Protein AF-M8CAA0-F1 (afdb_monomer_lite)

Organism: Aegilops tauschii (NCBI:txid37682)

Foldseek 3Di:
DQAAQDPPPDCPSVVVVCCCCVVVVDLEDEDEAEQPDVLLLLLLPDDPPDDDPDPPSNVVSVSLVVLSVVLCVPPVPPPSSVSSVSSSVSVQVPPPNDPDCPVPVRRHYHYYYHYDDDPD

Structure (mmCIF, N/CA/C/O backbone):
data_AF-M8CAA0-F1
#
_entry.id   AF-M8CAA0-F1
#
loop_
_atom_site.group_PDB
_atom_site.id
_atom_site.type_symbol
_atom_site.label_atom_id
_atom_site.label_alt_id
_atom_site.label_comp_id
_atom_site.label_asym_id
_atom_site.label_entity_id
_atom_site.label_seq_id
_atom_site.pdbx_PDB_ins_code
_atom_site.Cartn_x
_atom_site.Cartn_y
_atom_site.Cartn_z
_atom_site.occupancy
_atom_site.B_iso_or_equiv
_atom_site.auth_seq_id
_atom_site.auth_comp_id
_atom_site.auth_asym_id
_atom_site.auth_atom_id
_atom_site.pdbx_PDB_model_num
ATOM 1 N N . MET A 1 1 ? 0.749 -3.157 0.866 1.00 71.31 1 MET A N 1
ATOM 2 C CA . MET A 1 1 ? 0.580 -1.741 0.462 1.00 71.31 1 MET A CA 1
ATOM 3 C C . MET A 1 1 ? 1.784 -1.366 -0.383 1.00 71.31 1 MET A C 1
ATOM 5 O O . MET A 1 1 ? 2.819 -1.969 -0.162 1.00 71.31 1 MET A O 1
ATOM 9 N N . VAL A 1 2 ? 1.649 -0.476 -1.366 1.00 74.06 2 VAL A N 1
ATOM 10 C CA . VAL A 1 2 ? 2.770 -0.063 -2.233 1.00 74.06 2 VAL A CA 1
ATOM 11 C C . VAL A 1 2 ? 2.845 1.470 -2.196 1.00 74.06 2 VAL A C 1
ATOM 13 O O . VAL A 1 2 ? 1.807 2.088 -2.424 1.00 74.06 2 VAL A O 1
ATOM 16 N N . PRO A 1 3 ? 3.987 2.092 -1.871 1.00 71.56 3 PRO A N 1
ATOM 17 C CA . PRO A 1 3 ? 4.173 3.538 -1.918 1.00 71.56 3 PRO A CA 1
ATOM 18 C C . PRO A 1 3 ? 3.971 4.092 -3.327 1.00 71.56 3 PRO A C 1
ATOM 20 O O . PRO A 1 3 ? 3.989 3.356 -4.319 1.00 71.56 3 PRO A O 1
ATOM 23 N N . CYS A 1 4 ? 3.761 5.402 -3.422 1.00 68.00 4 CYS A N 1
ATOM 24 C CA . CYS A 1 4 ? 3.799 6.069 -4.718 1.00 68.00 4 CYS A CA 1
ATOM 25 C C . CYS A 1 4 ? 5.242 6.099 -5.226 1.00 68.00 4 CYS A C 1
ATOM 27 O O . CYS A 1 4 ? 6.159 6.340 -4.449 1.00 68.00 4 CYS A O 1
ATOM 29 N N . TYR A 1 5 ? 5.436 5.924 -6.531 1.00 68.38 5 TYR A N 1
ATOM 30 C CA . TYR A 1 5 ? 6.731 6.141 -7.159 1.00 68.38 5 TYR A CA 1
ATOM 31 C C . TYR A 1 5 ? 7.148 7.599 -6.942 1.00 68.38 5 TYR A C 1
ATOM 33 O O . TYR A 1 5 ? 6.511 8.529 -7.448 1.00 68.38 5 TYR A O 1
ATOM 41 N N . CYS A 1 6 ? 8.201 7.785 -6.151 1.00 66.00 6 CYS A N 1
ATOM 42 C CA . CYS A 1 6 ? 8.796 9.076 -5.847 1.00 66.00 6 CYS A CA 1
ATOM 43 C C . CYS A 1 6 ? 10.302 8.965 -6.076 1.00 66.00 6 CYS A C 1
ATOM 45 O O . CYS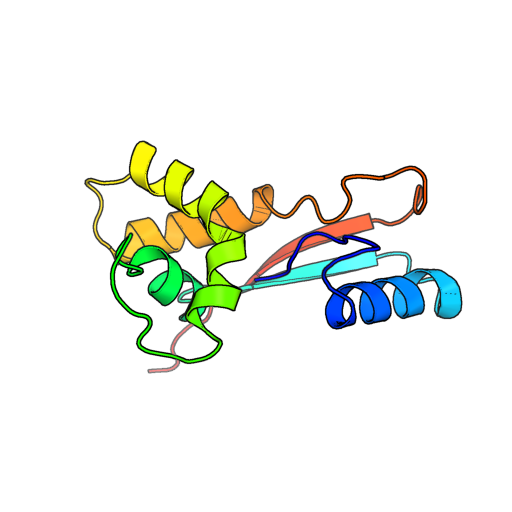 A 1 6 ? 10.980 8.318 -5.279 1.00 66.00 6 CYS A O 1
ATOM 47 N N . LYS A 1 7 ? 10.825 9.646 -7.108 1.00 64.94 7 LYS A N 1
ATOM 48 C CA . LYS A 1 7 ? 12.258 9.638 -7.472 1.00 64.94 7 LYS A CA 1
ATOM 49 C C . LYS A 1 7 ? 13.205 9.974 -6.303 1.00 64.94 7 LYS A C 1
ATOM 51 O O . LYS A 1 7 ? 14.348 9.552 -6.317 1.00 64.94 7 LYS A O 1
ATOM 56 N N . ASN A 1 8 ? 12.715 10.689 -5.283 1.00 68.12 8 ASN A N 1
ATOM 57 C CA . ASN A 1 8 ? 13.528 11.224 -4.183 1.00 68.12 8 ASN A CA 1
ATOM 58 C C . ASN A 1 8 ? 13.210 10.632 -2.792 1.00 68.12 8 ASN A C 1
ATOM 60 O O . ASN A 1 8 ? 13.640 11.213 -1.798 1.00 68.12 8 ASN A O 1
ATOM 64 N N . LYS A 1 9 ? 12.386 9.576 -2.674 1.00 64.94 9 LYS A N 1
ATOM 65 C CA . LYS A 1 9 ? 11.942 9.076 -1.349 1.00 64.94 9 LYS A CA 1
ATOM 66 C C . LYS A 1 9 ? 11.974 7.563 -1.165 1.00 64.94 9 LYS A C 1
ATOM 68 O O . LYS A 1 9 ? 12.441 7.114 -0.127 1.00 64.94 9 LYS A O 1
ATOM 73 N N . ASP A 1 10 ? 11.475 6.795 -2.130 1.00 66.94 10 ASP A N 1
ATOM 74 C CA . ASP A 1 10 ? 11.257 5.354 -1.957 1.00 66.94 10 ASP A CA 1
ATOM 75 C C . ASP A 1 10 ? 12.179 4.568 -2.893 1.00 66.94 10 ASP A C 1
ATOM 77 O O . ASP A 1 10 ? 11.756 4.087 -3.948 1.00 66.94 10 ASP A O 1
ATOM 81 N N . ASN A 1 11 ? 13.456 4.471 -2.516 1.00 72.12 11 ASN A N 1
ATOM 82 C CA . ASN A 1 11 ? 14.504 3.939 -3.392 1.00 72.12 11 ASN A CA 1
ATOM 83 C C . ASN A 1 11 ? 14.264 2.471 -3.767 1.00 72.12 11 ASN A C 1
ATOM 85 O O . ASN A 1 11 ? 14.466 2.106 -4.922 1.00 72.12 11 ASN A O 1
ATOM 89 N N . ASP A 1 12 ? 13.764 1.644 -2.849 1.00 82.81 12 ASP A N 1
ATOM 90 C CA . ASP A 1 12 ? 13.597 0.206 -3.100 1.00 82.81 12 ASP A CA 1
ATOM 91 C C . ASP A 1 12 ? 12.485 -0.075 -4.122 1.00 82.81 12 ASP A C 1
ATOM 93 O O . ASP A 1 12 ? 12.685 -0.747 -5.137 1.00 82.81 12 ASP A O 1
ATOM 97 N N . VAL A 1 13 ? 11.295 0.486 -3.884 1.00 82.50 13 VAL A N 1
ATOM 98 C CA . VAL A 1 13 ? 10.130 0.321 -4.769 1.00 82.50 13 VAL A CA 1
ATOM 99 C C . VAL A 1 13 ? 10.353 1.060 -6.087 1.00 82.50 13 VAL A C 1
ATOM 101 O O . VAL A 1 13 ? 9.983 0.549 -7.145 1.00 82.50 13 VAL A O 1
ATOM 104 N N . GLY A 1 14 ? 10.987 2.235 -6.033 1.00 81.44 14 GLY A N 1
ATOM 105 C CA . GLY A 1 14 ? 11.384 3.005 -7.205 1.00 81.44 14 GLY A CA 1
ATOM 106 C C . GLY A 1 14 ? 12.326 2.227 -8.116 1.00 81.44 14 GLY A C 1
ATOM 107 O O . GLY A 1 14 ? 12.033 2.108 -9.303 1.00 81.44 14 GLY A O 1
ATOM 108 N N . SER A 1 15 ? 13.378 1.622 -7.556 1.00 86.19 15 SER A N 1
ATOM 109 C CA . SER A 1 15 ? 14.362 0.837 -8.314 1.00 86.19 15 SER A CA 1
ATOM 110 C C . SER A 1 15 ? 13.732 -0.392 -8.970 1.00 86.19 15 SER A C 1
ATOM 112 O O . SER A 1 15 ? 14.009 -0.688 -10.130 1.00 86.19 15 SER A O 1
ATOM 114 N N . ALA A 1 16 ? 12.839 -1.094 -8.263 1.00 88.19 16 ALA A N 1
ATOM 115 C CA . ALA A 1 16 ? 12.143 -2.254 -8.819 1.00 88.19 16 ALA A CA 1
ATOM 116 C C . ALA A 1 16 ? 11.247 -1.877 -10.012 1.00 88.19 16 ALA A C 1
ATOM 118 O O . ALA A 1 16 ? 11.240 -2.573 -11.029 1.00 88.19 16 ALA A O 1
ATOM 119 N N . ILE A 1 17 ? 10.507 -0.767 -9.902 1.00 84.38 17 ILE A N 1
ATOM 120 C CA . ILE A 1 17 ? 9.663 -0.258 -10.991 1.00 84.38 17 ILE A CA 1
ATOM 121 C C . ILE A 1 17 ? 10.533 0.231 -12.154 1.00 84.38 17 ILE A C 1
ATOM 123 O O . ILE A 1 17 ? 10.265 -0.122 -13.299 1.00 84.38 17 ILE A O 1
ATOM 127 N N . GLU A 1 18 ? 11.580 1.007 -11.875 1.00 83.69 18 GLU A N 1
ATOM 128 C CA . GLU A 1 18 ? 12.486 1.537 -12.894 1.00 83.69 18 GLU A CA 1
ATOM 129 C C . GLU A 1 18 ? 13.166 0.412 -13.672 1.00 83.69 18 GLU A C 1
ATOM 131 O O . GLU A 1 18 ? 13.125 0.414 -14.896 1.00 83.69 18 GLU A O 1
ATOM 136 N N . TYR A 1 19 ? 13.717 -0.599 -13.002 1.00 88.69 19 TYR A N 1
ATOM 137 C CA . TYR A 1 19 ? 14.344 -1.720 -13.695 1.00 88.69 19 TYR A CA 1
ATOM 138 C C . TYR A 1 19 ? 13.332 -2.507 -14.541 1.00 88.69 19 TYR A C 1
ATOM 140 O O . TYR A 1 19 ? 13.585 -2.792 -15.713 1.00 88.69 19 TYR A O 1
ATOM 148 N N . ALA A 1 20 ? 12.149 -2.803 -13.990 1.00 89.75 20 ALA A N 1
ATOM 149 C CA . ALA A 1 20 ? 11.106 -3.514 -14.723 1.00 89.75 20 ALA A CA 1
ATOM 150 C C . ALA A 1 20 ? 10.674 -2.762 -15.993 1.00 89.75 20 ALA A C 1
ATOM 152 O O . ALA A 1 20 ? 10.494 -3.369 -17.048 1.00 89.75 20 ALA A O 1
ATOM 153 N N . VAL A 1 21 ? 10.527 -1.439 -15.925 1.00 85.38 21 VAL A N 1
ATOM 154 C CA . VAL A 1 21 ? 9.999 -0.665 -17.053 1.00 85.38 21 VAL A CA 1
ATOM 155 C C . VAL A 1 21 ? 11.103 -0.183 -17.993 1.00 85.38 21 VAL A C 1
ATOM 157 O O . VAL A 1 21 ? 10.975 -0.312 -19.207 1.00 85.38 21 VAL A O 1
ATOM 160 N N . CYS A 1 22 ? 12.211 0.337 -17.469 1.00 84.50 22 CYS A N 1
ATOM 161 C CA . CYS A 1 22 ? 13.294 0.902 -18.269 1.00 84.50 22 CYS A CA 1
ATOM 162 C C . CYS A 1 22 ? 14.222 -0.173 -18.840 1.00 84.50 22 CYS A C 1
ATOM 164 O O . CYS A 1 22 ? 14.599 -0.051 -20.007 1.00 84.50 22 CYS A O 1
ATOM 166 N N . ALA A 1 23 ? 14.568 -1.212 -18.072 1.00 90.50 23 ALA A N 1
ATOM 167 C CA . ALA A 1 23 ? 15.474 -2.269 -18.527 1.00 90.50 23 ALA A CA 1
ATOM 168 C C . ALA A 1 23 ? 14.719 -3.457 -19.139 1.00 90.50 23 ALA A C 1
ATOM 170 O O . ALA A 1 23 ? 15.057 -3.884 -20.240 1.00 90.50 23 ALA A O 1
ATOM 171 N N . LEU A 1 24 ? 13.674 -3.959 -18.468 1.00 94.12 24 LEU A N 1
ATOM 172 C CA . LEU A 1 24 ? 12.929 -5.142 -18.930 1.00 94.12 24 LEU A CA 1
ATOM 173 C C . LEU A 1 24 ? 11.766 -4.818 -19.877 1.00 94.12 24 LEU A C 1
ATOM 175 O O . LEU A 1 24 ? 11.205 -5.734 -20.472 1.00 94.12 24 LEU A O 1
ATOM 179 N N . LYS A 1 25 ? 11.407 -3.536 -20.028 1.00 88.94 25 LYS A N 1
ATOM 180 C CA . LYS A 1 25 ? 10.339 -3.065 -20.928 1.00 88.94 25 LYS A CA 1
ATOM 181 C C . LYS A 1 25 ? 8.990 -3.750 -20.679 1.00 88.94 25 LYS A C 1
ATOM 183 O O . LYS A 1 25 ? 8.250 -4.030 -21.619 1.00 88.94 25 LYS A O 1
ATOM 188 N N . VAL A 1 26 ? 8.648 -4.023 -19.415 1.00 88.88 26 VAL A N 1
ATOM 189 C CA . VAL A 1 26 ? 7.339 -4.612 -19.095 1.00 88.88 26 VAL A CA 1
ATOM 190 C C . VAL A 1 26 ? 6.211 -3.659 -19.491 1.00 88.88 26 VAL A C 1
ATOM 192 O O . VAL A 1 26 ? 6.226 -2.476 -19.159 1.00 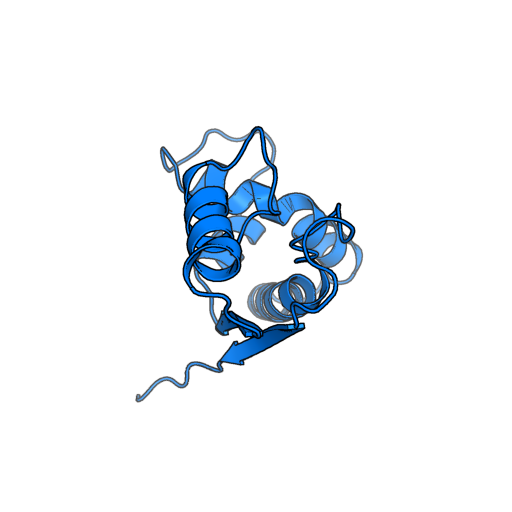88.88 26 VAL A O 1
ATOM 195 N N . GLU A 1 27 ? 5.190 -4.184 -20.159 1.00 88.19 27 GLU A N 1
ATOM 196 C CA . GLU A 1 27 ? 4.024 -3.384 -20.559 1.00 88.19 27 GLU A CA 1
ATOM 197 C C . GLU A 1 27 ? 2.984 -3.242 -19.441 1.00 88.19 27 GLU A C 1
ATOM 199 O O . GLU A 1 27 ? 2.101 -2.379 -19.485 1.00 88.19 27 GLU A O 1
ATOM 204 N N . VAL A 1 28 ? 3.033 -4.142 -18.456 1.00 88.12 28 VAL A N 1
ATOM 205 C CA . VAL A 1 28 ? 1.986 -4.291 -17.449 1.00 88.12 28 VAL A CA 1
ATOM 206 C C . VAL A 1 28 ? 2.588 -4.456 -16.061 1.00 88.12 28 VAL A C 1
ATOM 208 O O . VAL A 1 28 ? 3.367 -5.372 -15.815 1.00 88.12 28 VAL A O 1
ATOM 211 N N . ILE A 1 29 ? 2.130 -3.627 -15.121 1.00 86.56 29 ILE A N 1
ATOM 212 C CA . ILE A 1 29 ? 2.339 -3.823 -13.682 1.00 86.56 29 ILE A CA 1
ATOM 213 C C . ILE A 1 29 ? 1.004 -4.185 -13.039 1.00 86.56 29 ILE A C 1
ATOM 215 O O . ILE A 1 29 ? -0.007 -3.503 -13.229 1.00 86.56 29 ILE A O 1
ATOM 219 N N . VAL A 1 30 ? 0.991 -5.247 -12.234 1.00 87.44 30 VAL A N 1
ATOM 220 C CA . VAL A 1 30 ? -0.195 -5.659 -11.478 1.00 87.44 30 VAL A CA 1
ATOM 221 C C . VAL A 1 30 ? 0.055 -5.476 -9.988 1.00 87.44 30 VAL A C 1
ATOM 223 O O . VAL A 1 30 ? 0.912 -6.130 -9.405 1.00 87.44 30 VAL A O 1
ATOM 226 N N . VAL A 1 31 ? -0.746 -4.626 -9.348 1.00 85.50 31 VAL A N 1
ATOM 227 C CA . VAL A 1 31 ? -0.763 -4.493 -7.889 1.00 85.50 31 VAL A CA 1
ATOM 228 C C . VAL A 1 31 ? -1.887 -5.345 -7.320 1.00 85.50 31 VAL A C 1
ATOM 230 O O . VAL A 1 31 ? -3.073 -5.091 -7.568 1.00 85.50 31 VAL A O 1
ATOM 233 N N . ILE A 1 32 ? -1.514 -6.350 -6.537 1.00 87.00 32 ILE A N 1
ATOM 234 C CA . ILE A 1 32 ? -2.451 -7.296 -5.937 1.00 87.00 32 ILE A CA 1
ATOM 235 C C . ILE A 1 32 ? -2.530 -7.019 -4.437 1.00 87.00 32 ILE A C 1
ATOM 237 O O . ILE A 1 32 ? -1.578 -7.231 -3.692 1.00 87.00 32 ILE A O 1
ATOM 241 N N . GLY A 1 33 ? -3.678 -6.512 -3.994 1.00 86.62 33 GLY A N 1
ATOM 242 C CA . GLY A 1 33 ? -4.053 -6.550 -2.583 1.00 86.62 33 GLY A CA 1
ATOM 243 C C . GLY A 1 33 ? -4.651 -7.908 -2.229 1.00 86.62 33 GLY A C 1
ATOM 244 O O . GLY A 1 33 ? -5.002 -8.691 -3.110 1.00 86.62 33 GLY A O 1
ATOM 245 N N . HIS A 1 34 ? -4.842 -8.174 -0.944 1.00 90.81 34 HIS A N 1
ATOM 246 C CA . HIS A 1 34 ? -5.534 -9.376 -0.492 1.00 90.81 34 HIS A CA 1
ATOM 247 C C . HIS A 1 34 ? -6.514 -9.050 0.631 1.00 90.81 34 HIS A C 1
ATOM 249 O O . HIS A 1 34 ? -6.337 -8.067 1.350 1.00 90.81 34 HIS A O 1
ATOM 255 N N . SER A 1 35 ? -7.551 -9.872 0.766 1.00 89.62 35 SER A N 1
ATOM 256 C CA . SER A 1 35 ? -8.503 -9.752 1.868 1.00 89.62 35 SER A CA 1
ATOM 257 C C . SER A 1 35 ? -7.852 -10.104 3.201 1.00 89.62 35 SER A C 1
ATOM 259 O O . SER A 1 35 ? -6.968 -10.967 3.244 1.00 89.62 35 SER A O 1
ATOM 261 N N . ARG A 1 36 ? -8.376 -9.538 4.290 1.00 88.31 36 ARG A N 1
ATOM 262 C CA . ARG A 1 36 ? -7.899 -9.757 5.664 1.00 88.31 36 ARG A CA 1
ATOM 263 C C . ARG A 1 36 ? -6.430 -9.366 5.821 1.00 88.31 36 ARG A C 1
ATOM 265 O O . ARG A 1 36 ? -5.664 -10.051 6.493 1.00 88.31 36 ARG A O 1
ATOM 272 N N . CYS A 1 37 ? -6.025 -8.275 5.181 1.00 91.00 37 CYS A N 1
ATOM 273 C CA . CYS A 1 37 ? -4.644 -7.823 5.209 1.00 91.00 37 CYS A CA 1
ATOM 274 C C . CYS A 1 37 ? -4.266 -7.287 6.593 1.00 91.00 37 CYS A C 1
ATOM 276 O O . CYS A 1 37 ? -4.776 -6.253 7.025 1.00 91.00 37 CYS A O 1
ATOM 278 N N . SER A 1 38 ? -3.327 -7.949 7.275 1.00 90.94 38 SER A N 1
ATOM 279 C CA . SER A 1 38 ? -2.849 -7.509 8.592 1.00 90.94 38 SER A CA 1
ATOM 280 C C . SER A 1 38 ? -2.259 -6.098 8.564 1.00 90.94 38 SER A C 1
ATOM 282 O O . SER A 1 38 ? -2.458 -5.350 9.511 1.00 90.94 38 SER A O 1
ATOM 284 N N . GLY A 1 39 ? -1.629 -5.680 7.459 1.00 91.31 39 GLY A N 1
ATOM 285 C CA . GLY A 1 39 ? -1.156 -4.299 7.298 1.00 91.31 39 GLY A CA 1
ATOM 286 C C . GLY A 1 39 ? -2.292 -3.269 7.255 1.00 91.31 39 GLY A C 1
ATOM 287 O O . GLY A 1 39 ? -2.166 -2.183 7.809 1.00 91.31 39 GLY A O 1
ATOM 288 N N . ILE A 1 40 ? -3.441 -3.621 6.666 1.00 92.19 40 ILE A N 1
ATOM 289 C CA . ILE A 1 40 ? -4.639 -2.767 6.676 1.00 92.19 40 ILE A CA 1
ATOM 290 C C . ILE A 1 40 ? -5.248 -2.705 8.079 1.00 92.19 40 ILE A C 1
ATOM 292 O O . ILE A 1 40 ? -5.661 -1.630 8.513 1.00 92.19 40 ILE A O 1
ATOM 296 N N . LYS A 1 41 ? -5.268 -3.833 8.802 1.00 92.44 41 LYS A N 1
ATOM 297 C CA . LYS A 1 41 ? -5.707 -3.873 10.205 1.00 92.44 41 LYS A CA 1
ATOM 298 C C . LYS A 1 41 ? -4.812 -3.010 11.091 1.00 92.44 41 LYS A C 1
ATOM 300 O O . LYS A 1 41 ? -5.330 -2.198 11.851 1.00 92.44 41 LYS A O 1
ATOM 305 N N . ALA A 1 42 ? -3.492 -3.138 10.942 1.00 92.00 42 ALA A N 1
ATOM 306 C CA . ALA A 1 42 ? -2.508 -2.318 11.642 1.00 92.00 42 ALA A CA 1
ATOM 307 C C . ALA A 1 42 ? -2.743 -0.830 11.359 1.00 92.00 42 ALA A C 1
ATOM 309 O O . ALA A 1 42 ? -2.928 -0.054 12.289 1.00 92.00 42 ALA A O 1
ATOM 310 N N . LEU A 1 43 ? -2.876 -0.452 10.083 1.00 92.12 43 LEU A N 1
ATOM 311 C CA . LEU A 1 43 ? -3.180 0.918 9.677 1.00 92.12 43 LEU A CA 1
ATOM 312 C C . LEU A 1 43 ? -4.442 1.471 10.351 1.00 92.12 43 LEU A C 1
ATOM 314 O O . LEU A 1 43 ? -4.432 2.593 10.850 1.00 92.12 43 LEU A O 1
ATOM 318 N N . LEU A 1 44 ? -5.540 0.713 10.350 1.00 91.12 44 LEU A N 1
ATOM 319 C CA . LEU A 1 44 ? -6.802 1.139 10.962 1.00 91.12 44 LEU A CA 1
ATOM 320 C C . LEU A 1 44 ? -6.686 1.307 12.484 1.00 91.12 44 LEU A C 1
ATOM 322 O O . LEU A 1 44 ? -7.273 2.252 13.018 1.00 91.12 44 LEU A O 1
ATOM 326 N N . ASN A 1 45 ? -5.905 0.440 13.136 1.00 90.50 45 ASN A N 1
ATOM 327 C CA . ASN A 1 45 ? -5.667 0.425 14.581 1.00 90.50 45 ASN A CA 1
ATOM 328 C C . ASN A 1 45 ? -4.615 1.422 15.073 1.00 90.50 45 ASN A C 1
ATOM 330 O O . ASN A 1 45 ? -4.540 1.634 16.283 1.00 90.50 45 ASN A O 1
ATOM 334 N N . LEU A 1 46 ? -3.835 2.045 14.182 1.00 89.50 46 LEU A N 1
ATOM 335 C CA . LEU A 1 46 ? -2.870 3.067 14.581 1.00 89.50 46 LEU A CA 1
ATOM 336 C C . LEU A 1 46 ? -3.555 4.147 15.421 1.00 89.50 46 LEU A C 1
ATOM 338 O O . LEU A 1 46 ? -4.596 4.691 15.029 1.00 89.50 46 LEU A O 1
ATOM 342 N N . LYS A 1 47 ? -2.974 4.455 16.577 1.00 84.25 47 LYS A N 1
ATOM 343 C CA . LYS A 1 47 ? -3.433 5.529 17.455 1.00 84.25 47 LYS A CA 1
ATOM 344 C C . LYS A 1 47 ? -2.638 6.781 17.117 1.00 84.25 47 LYS A C 1
ATOM 346 O O . LYS A 1 47 ? -1.414 6.761 17.097 1.00 84.25 47 LYS A O 1
ATOM 351 N N . ASP A 1 48 ? -3.344 7.855 16.787 1.00 78.94 48 ASP A N 1
ATOM 352 C CA . ASP A 1 48 ? -2.697 9.096 16.375 1.00 78.94 48 ASP A CA 1
ATOM 353 C C . ASP A 1 48 ? -2.044 9.745 17.612 1.00 78.94 48 ASP A C 1
ATOM 355 O O . ASP A 1 48 ? -2.736 10.024 18.590 1.00 78.94 48 ASP A O 1
ATOM 359 N N . GLY A 1 49 ? -0.719 9.931 17.584 1.00 74.44 49 GLY A N 1
ATOM 360 C CA . GLY A 1 49 ? 0.056 10.505 18.694 1.00 74.44 49 G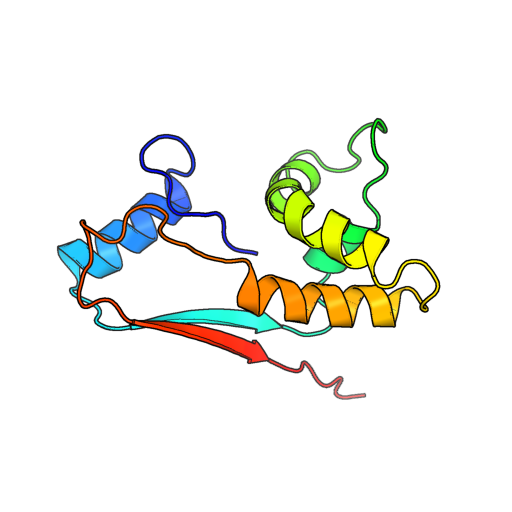LY A CA 1
ATOM 361 C C . GLY A 1 49 ? 0.459 9.529 19.808 1.00 74.44 49 GLY A C 1
ATOM 362 O O . GLY A 1 49 ? 0.930 9.986 20.843 1.00 74.44 49 GLY A O 1
ATOM 363 N N . ALA A 1 50 ? 0.264 8.220 19.622 1.00 80.12 50 ALA A N 1
ATOM 364 C CA . ALA A 1 50 ? 0.835 7.203 20.506 1.00 80.12 50 ALA A CA 1
ATOM 365 C C . ALA A 1 50 ? 2.208 6.749 19.995 1.00 80.12 50 ALA A C 1
ATOM 367 O O . ALA A 1 50 ? 2.460 6.826 18.792 1.00 80.12 50 ALA A O 1
ATOM 368 N N . ASP A 1 51 ? 3.042 6.247 20.907 1.00 81.38 51 ASP A N 1
ATOM 369 C CA . ASP A 1 51 ? 4.327 5.647 20.556 1.00 81.38 51 ASP A CA 1
ATOM 370 C C . ASP A 1 51 ? 4.139 4.364 19.747 1.00 81.38 51 ASP A C 1
ATOM 372 O O . ASP A 1 51 ? 3.235 3.558 20.014 1.00 81.38 51 ASP A O 1
ATOM 376 N N . ASP A 1 52 ? 5.033 4.176 18.780 1.00 83.12 52 ASP A N 1
ATOM 377 C CA . ASP A 1 52 ? 5.005 3.023 17.900 1.00 83.12 52 ASP A CA 1
ATOM 378 C C . ASP A 1 52 ? 5.403 1.756 18.655 1.00 83.12 52 ASP A C 1
ATOM 380 O O . ASP A 1 52 ? 6.414 1.690 19.356 1.00 83.12 52 ASP A O 1
ATOM 384 N N . THR A 1 53 ? 4.620 0.703 18.460 1.00 84.25 53 THR A N 1
ATOM 385 C CA . THR A 1 53 ? 4.899 -0.628 19.010 1.00 84.25 53 THR A CA 1
ATOM 386 C C . THR A 1 53 ? 5.922 -1.403 18.182 1.00 84.25 53 THR A C 1
ATOM 388 O O . THR A 1 53 ? 6.563 -2.324 18.685 1.00 84.25 53 THR A O 1
ATOM 391 N N . PHE A 1 54 ? 6.089 -1.033 16.911 1.00 84.69 54 PHE A N 1
ATOM 392 C CA . PHE A 1 54 ? 7.021 -1.659 15.980 1.00 84.69 54 PHE A CA 1
ATOM 393 C C . PHE A 1 54 ? 7.958 -0.622 15.367 1.00 84.69 54 PHE A C 1
ATOM 395 O O . PHE A 1 54 ? 7.514 0.439 14.951 1.00 84.69 54 PHE A O 1
ATOM 402 N N . HIS A 1 55 ? 9.226 -0.991 15.179 1.00 81.25 55 HIS A N 1
ATOM 403 C CA . HIS A 1 55 ? 10.258 -0.085 14.657 1.00 81.25 55 HIS A CA 1
ATOM 404 C C . HIS A 1 55 ? 10.052 0.392 13.210 1.00 81.25 55 HIS A C 1
ATOM 406 O O . HIS A 1 55 ? 10.556 1.445 12.851 1.00 81.25 55 HIS A O 1
ATOM 412 N N . PHE A 1 56 ? 9.362 -0.386 12.369 1.00 85.31 56 PHE A N 1
ATOM 413 C CA . PHE A 1 56 ? 9.248 -0.088 10.928 1.00 85.31 56 PHE A CA 1
ATOM 414 C C . PHE A 1 56 ? 7.837 -0.271 10.365 1.00 85.31 56 PHE A C 1
ATOM 416 O O . PHE A 1 56 ? 7.480 0.323 9.348 1.00 85.31 56 PHE A O 1
ATOM 423 N N . VAL A 1 57 ? 7.025 -1.128 10.993 1.00 87.69 57 VAL A N 1
ATOM 424 C CA . VAL A 1 57 ? 5.707 -1.501 10.458 1.00 87.69 57 VAL A CA 1
ATOM 425 C C . VAL A 1 57 ? 4.770 -0.304 10.454 1.00 87.69 57 VAL A C 1
ATOM 427 O O . VAL A 1 57 ? 4.035 -0.116 9.488 1.00 87.69 57 VAL A O 1
ATOM 430 N N . GLU A 1 58 ? 4.788 0.489 11.521 1.00 88.56 58 GLU A N 1
ATOM 431 C CA . GLU A 1 58 ? 3.881 1.618 11.680 1.00 88.56 58 GLU A CA 1
ATOM 432 C C . GLU A 1 58 ? 4.180 2.690 10.641 1.00 88.56 58 GLU A C 1
ATOM 434 O O . GLU A 1 58 ? 3.295 2.983 9.836 1.00 88.56 58 GLU A O 1
ATOM 439 N N . ASP A 1 59 ? 5.435 3.138 10.550 1.00 87.31 59 ASP A N 1
ATOM 440 C CA . ASP A 1 59 ? 5.930 4.038 9.501 1.00 87.31 59 ASP A CA 1
ATOM 441 C C . ASP A 1 59 ? 5.568 3.567 8.095 1.00 87.31 59 ASP A C 1
ATOM 443 O O . ASP A 1 59 ? 5.005 4.328 7.301 1.00 87.31 59 ASP A O 1
ATOM 447 N N . TRP A 1 60 ? 5.796 2.287 7.803 1.00 85.81 60 TRP A N 1
ATOM 448 C CA . TRP A 1 60 ? 5.427 1.711 6.520 1.00 85.81 60 TRP A CA 1
ATOM 449 C C . TRP A 1 60 ? 3.927 1.806 6.241 1.00 85.81 60 TRP A C 1
ATOM 451 O O . TRP A 1 60 ? 3.521 2.171 5.136 1.00 85.81 60 TRP A O 1
ATOM 461 N N . VAL A 1 61 ? 3.063 1.493 7.212 1.00 90.00 61 VAL A N 1
ATOM 462 C CA . VAL A 1 61 ? 1.616 1.574 6.983 1.00 90.00 61 VAL A CA 1
ATOM 463 C C . VAL A 1 61 ? 1.099 3.021 6.989 1.00 90.00 61 VAL A C 1
ATOM 465 O O . VAL A 1 61 ? 0.033 3.275 6.419 1.00 90.00 61 VAL A O 1
ATOM 468 N N . ARG A 1 62 ? 1.842 4.009 7.518 1.00 88.12 62 ARG A N 1
ATOM 469 C CA . ARG A 1 62 ? 1.450 5.438 7.474 1.00 88.12 62 ARG A CA 1
ATOM 470 C C . ARG A 1 62 ? 1.282 5.977 6.055 1.00 88.12 62 ARG A C 1
ATOM 472 O O . ARG A 1 62 ? 0.458 6.873 5.855 1.00 88.12 62 ARG A O 1
ATOM 479 N N . ILE A 1 63 ? 1.919 5.377 5.042 1.00 85.12 63 ILE A N 1
ATOM 480 C CA . ILE A 1 63 ? 1.675 5.708 3.618 1.00 85.12 63 ILE A CA 1
ATOM 481 C C . ILE A 1 63 ? 0.180 5.608 3.247 1.00 85.12 63 ILE A C 1
ATOM 483 O O . ILE A 1 63 ? -0.301 6.221 2.296 1.00 85.12 63 ILE A O 1
ATOM 487 N N . GLY A 1 64 ? -0.579 4.836 4.026 1.00 87.75 64 GLY A N 1
ATOM 488 C CA . GLY A 1 64 ? -2.009 4.622 3.908 1.00 87.75 64 GLY A CA 1
ATOM 489 C C . GLY A 1 64 ? -2.926 5.642 4.571 1.00 87.75 64 GLY A C 1
ATOM 490 O O . GLY A 1 64 ? -4.148 5.542 4.420 1.00 87.75 64 GLY A O 1
ATOM 491 N N . PHE A 1 65 ? -2.393 6.607 5.318 1.00 89.25 65 PHE A N 1
ATOM 492 C CA . PHE A 1 65 ? -3.192 7.570 6.083 1.00 89.25 65 PHE A CA 1
ATOM 493 C C . PHE A 1 65 ? -4.258 8.314 5.275 1.00 89.25 65 PHE A C 1
ATOM 495 O O . PHE A 1 65 ? -5.391 8.415 5.762 1.00 89.25 65 PHE A O 1
ATOM 502 N N . PRO A 1 66 ? -3.998 8.758 4.032 1.00 87.38 66 PRO A N 1
ATOM 503 C CA . PRO A 1 66 ? -5.033 9.393 3.225 1.00 87.38 66 PRO A CA 1
ATOM 504 C C . PRO A 1 66 ? -6.242 8.478 2.963 1.00 87.38 66 PRO A C 1
ATOM 506 O O . PRO A 1 66 ? -7.386 8.938 2.957 1.00 87.38 66 PRO A O 1
ATOM 509 N N . ALA A 1 67 ? -6.014 7.172 2.786 1.00 88.88 67 ALA A N 1
ATOM 510 C CA . ALA A 1 67 ? -7.077 6.188 2.606 1.00 88.88 67 ALA A CA 1
ATOM 511 C C . ALA A 1 67 ? -7.806 5.898 3.929 1.00 88.88 67 ALA A C 1
ATOM 513 O O . ALA A 1 67 ? -9.040 5.908 3.955 1.00 88.88 67 ALA A O 1
ATOM 514 N N . ARG A 1 68 ? -7.067 5.733 5.037 1.00 90.62 68 ARG A N 1
ATOM 515 C CA . ARG A 1 68 ? -7.629 5.563 6.392 1.00 90.62 68 ARG A CA 1
ATOM 516 C C . ARG A 1 68 ? -8.561 6.717 6.759 1.00 90.62 68 ARG A C 1
ATOM 518 O O . ARG A 1 68 ? -9.682 6.470 7.198 1.00 90.62 68 ARG A O 1
ATOM 525 N N . LYS A 1 69 ? -8.149 7.968 6.515 1.00 90.31 69 LYS A N 1
ATOM 526 C CA . LYS A 1 69 ? -8.964 9.167 6.781 1.00 90.31 69 LYS A CA 1
ATOM 527 C C . LYS A 1 69 ? -10.286 9.139 6.009 1.00 90.31 69 LYS A C 1
ATOM 529 O O . LYS A 1 69 ? -11.334 9.417 6.585 1.00 90.31 69 LYS A O 1
ATOM 534 N N . LYS A 1 70 ? -10.265 8.736 4.730 1.00 89.31 70 LYS A N 1
ATOM 535 C CA . LYS A 1 70 ? -11.490 8.584 3.922 1.00 89.31 70 LYS A CA 1
ATOM 536 C C . LYS A 1 70 ? -12.420 7.495 4.461 1.00 89.31 70 LYS A C 1
ATOM 538 O O . LYS A 1 70 ? -13.631 7.693 4.445 1.00 89.31 70 LYS A O 1
ATOM 543 N N . VAL A 1 71 ? -11.883 6.366 4.930 1.00 90.19 71 VAL A N 1
ATOM 544 C CA . VAL A 1 71 ? -12.700 5.289 5.522 1.00 90.19 71 VAL A CA 1
ATOM 545 C C . VAL A 1 71 ? -13.316 5.726 6.838 1.00 90.19 71 VAL A C 1
ATOM 547 O O . VAL A 1 71 ? -14.524 5.581 6.997 1.00 90.19 71 VAL A O 1
ATOM 550 N N . LYS A 1 72 ? -12.529 6.323 7.739 1.00 89.50 72 LYS A N 1
ATOM 551 C CA . LYS A 1 72 ? -13.045 6.8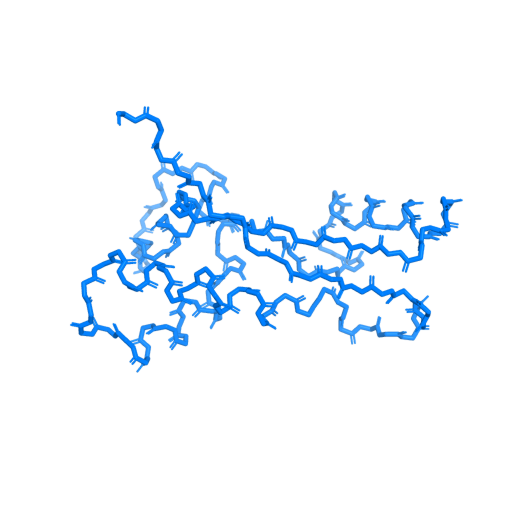47 9.009 1.00 89.50 72 LYS A CA 1
ATOM 552 C C . LYS A 1 72 ? -14.154 7.879 8.785 1.00 89.50 72 LYS A C 1
ATOM 554 O O . LYS A 1 72 ? -15.169 7.816 9.462 1.00 89.50 72 LYS A O 1
ATOM 559 N N . ALA A 1 73 ? -14.021 8.756 7.789 1.00 89.69 73 ALA A N 1
ATOM 560 C CA . ALA A 1 73 ? -15.067 9.726 7.457 1.00 89.69 73 ALA A CA 1
ATOM 561 C C . ALA A 1 73 ? -16.354 9.087 6.894 1.00 89.69 73 ALA A C 1
ATOM 563 O O . ALA A 1 73 ? -17.440 9.607 7.121 1.00 89.69 73 ALA A O 1
ATOM 564 N N . LYS A 1 74 ? -16.254 7.976 6.148 1.00 87.25 74 LYS A N 1
ATOM 565 C CA . LYS A 1 74 ? -17.409 7.341 5.483 1.00 87.25 74 LYS A CA 1
ATOM 566 C C . LYS A 1 74 ? -18.078 6.226 6.286 1.00 87.25 74 LYS A C 1
ATOM 568 O O . LYS A 1 74 ? -19.244 5.927 6.044 1.00 87.25 74 LYS A O 1
ATOM 573 N N . CYS A 1 75 ? -17.336 5.526 7.139 1.00 87.69 75 CYS A N 1
ATOM 574 C CA . CYS A 1 75 ? -17.748 4.238 7.702 1.00 87.69 75 CYS A CA 1
ATOM 575 C C . CYS A 1 75 ? -17.320 4.045 9.166 1.00 87.69 75 CYS A C 1
ATOM 577 O O . CYS A 1 75 ? -17.209 2.903 9.600 1.00 87.69 75 CYS A O 1
ATOM 579 N N . SER A 1 76 ? -17.102 5.119 9.935 1.00 85.19 76 SER A N 1
ATOM 580 C CA . SER A 1 76 ? -16.690 5.036 11.351 1.00 85.19 76 SER A CA 1
ATOM 581 C C . SER A 1 76 ? -17.610 4.182 12.226 1.00 85.19 76 SER A C 1
ATOM 583 O O . SER A 1 76 ? -17.131 3.546 13.156 1.00 85.19 76 SER A O 1
ATOM 585 N N . GLN A 1 77 ? -18.907 4.143 11.910 1.00 89.69 77 GLN A N 1
ATOM 586 C CA . GLN A 1 77 ? -19.924 3.416 12.678 1.00 89.69 77 GLN A CA 1
ATOM 587 C C . GLN A 1 77 ? -20.047 1.929 12.310 1.00 89.69 77 GLN A C 1
ATOM 589 O O . GLN A 1 77 ? -20.847 1.209 12.901 1.00 89.69 77 GLN A O 1
ATOM 594 N N . ARG A 1 78 ? -19.308 1.449 11.301 1.00 91.06 78 ARG A N 1
ATOM 595 C CA . ARG A 1 78 ? -19.370 0.038 10.892 1.00 91.06 78 ARG A CA 1
ATOM 596 C C . ARG A 1 78 ? -18.485 -0.838 11.782 1.00 91.06 78 ARG A C 1
ATOM 598 O O . ARG A 1 78 ? -17.487 -0.339 12.304 1.00 91.06 78 ARG A O 1
ATOM 605 N N . PRO A 1 79 ? -18.773 -2.147 11.892 1.00 93.50 79 PRO A N 1
ATOM 606 C CA . PRO A 1 79 ? -17.870 -3.100 12.526 1.00 93.50 79 PRO A CA 1
ATOM 607 C C . PRO A 1 79 ? -16.444 -3.010 11.969 1.00 93.50 79 PRO A C 1
ATOM 609 O O . PRO A 1 79 ? -16.236 -2.726 10.788 1.00 93.50 79 PRO A O 1
ATOM 612 N N . PHE A 1 80 ? -15.449 -3.280 12.812 1.00 90.94 80 PHE A N 1
ATOM 613 C CA . PHE A 1 80 ? -14.036 -3.115 12.460 1.00 90.94 80 PHE A CA 1
ATOM 614 C C . PHE A 1 80 ? -13.619 -3.889 11.196 1.00 90.94 80 PHE A C 1
ATOM 616 O O . PHE A 1 80 ? -12.926 -3.350 10.332 1.00 90.94 80 PHE A O 1
ATOM 623 N N . GLU A 1 81 ? -14.074 -5.135 11.046 1.00 89.75 81 GLU A N 1
ATOM 624 C CA . GLU A 1 81 ? -13.776 -5.951 9.859 1.00 89.75 81 GLU A CA 1
ATOM 625 C C . GLU A 1 81 ? -14.392 -5.363 8.581 1.00 89.75 81 GLU A C 1
ATOM 627 O O . GLU A 1 81 ? -13.763 -5.394 7.522 1.00 89.75 81 GLU A O 1
ATOM 632 N N . ASP A 1 82 ? -15.569 -4.739 8.678 1.00 90.81 82 ASP A N 1
ATOM 633 C CA . ASP A 1 82 ? -16.188 -4.052 7.544 1.00 90.81 82 ASP A CA 1
ATOM 634 C C . ASP A 1 82 ? -15.404 -2.794 7.170 1.00 90.81 82 ASP A C 1
ATOM 636 O O . ASP A 1 82 ? -15.209 -2.515 5.985 1.00 90.81 82 ASP A O 1
ATOM 640 N N . GLN A 1 83 ? -14.896 -2.052 8.160 1.00 92.81 83 GLN A N 1
ATOM 641 C CA . GLN A 1 83 ? -13.995 -0.927 7.906 1.00 92.81 83 GLN A CA 1
ATOM 642 C C . GLN A 1 83 ? -12.711 -1.391 7.207 1.00 92.81 83 GLN A C 1
ATOM 644 O O . GLN A 1 83 ? -12.282 -0.755 6.242 1.00 92.81 83 GLN A O 1
ATOM 649 N N . CYS A 1 84 ? -12.137 -2.525 7.625 1.00 91.00 84 CYS A N 1
ATOM 650 C CA . CYS A 1 84 ? -10.972 -3.130 6.976 1.00 91.00 84 CYS A CA 1
ATOM 651 C C . CYS A 1 84 ? -11.271 -3.517 5.525 1.00 91.00 84 CYS A C 1
ATOM 653 O O . CYS A 1 84 ? -10.528 -3.129 4.624 1.00 91.00 84 CYS A O 1
ATOM 655 N N . GLY A 1 85 ? -12.388 -4.203 5.273 1.00 90.56 85 GLY A N 1
ATOM 656 C CA . GLY A 1 85 ? -12.795 -4.598 3.924 1.00 90.56 85 GLY A CA 1
ATOM 657 C C . GLY A 1 85 ? -13.086 -3.401 3.011 1.00 90.56 85 GLY A C 1
ATOM 658 O O . GLY A 1 85 ? -12.795 -3.435 1.811 1.00 90.56 85 GLY A O 1
ATOM 659 N N . VAL A 1 86 ? -13.623 -2.306 3.557 1.00 90.44 86 VAL A N 1
ATOM 660 C CA . VAL A 1 86 ? -13.766 -1.041 2.822 1.00 90.44 86 VAL A CA 1
ATOM 661 C C . VAL A 1 86 ? -12.393 -0.424 2.549 1.00 90.44 86 VAL A C 1
ATOM 663 O O . VAL A 1 86 ? -12.151 0.013 1.423 1.00 90.44 86 VAL A O 1
ATOM 666 N N . LEU A 1 87 ? -11.474 -0.417 3.520 1.00 90.44 87 LEU A N 1
ATOM 667 C CA . LEU A 1 87 ? -10.134 0.144 3.339 1.00 90.44 87 LEU A CA 1
ATOM 668 C C . LEU A 1 87 ? -9.331 -0.622 2.281 1.00 90.44 87 LEU A C 1
ATOM 670 O O . LEU A 1 87 ? -8.772 0.012 1.388 1.00 90.44 87 LEU A O 1
ATOM 674 N N . GLU A 1 88 ? -9.363 -1.957 2.286 1.00 89.56 88 GLU A N 1
ATOM 675 C CA . GLU A 1 88 ? -8.769 -2.812 1.242 1.00 89.56 88 GLU A CA 1
ATOM 676 C C . GLU A 1 88 ? -9.251 -2.410 -0.162 1.00 89.56 88 GLU A C 1
ATOM 678 O O . GLU A 1 88 ? -8.456 -2.260 -1.095 1.00 89.56 88 GLU A O 1
ATOM 683 N N . LYS A 1 89 ? -10.557 -2.150 -0.308 1.00 86.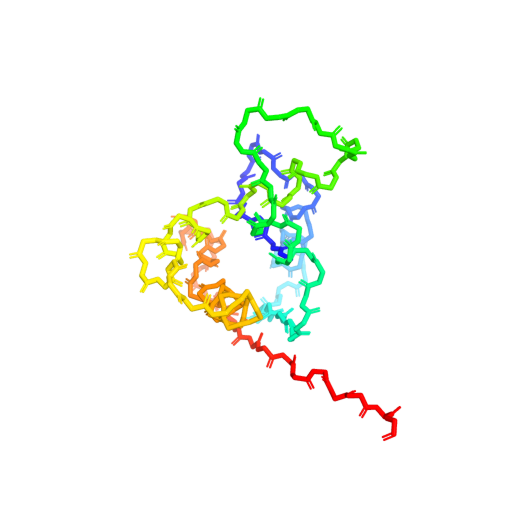19 89 LYS A N 1
ATOM 684 C CA . LYS A 1 89 ? -11.163 -1.699 -1.570 1.00 86.19 89 LYS A CA 1
ATOM 685 C C . LYS A 1 89 ? -10.772 -0.271 -1.939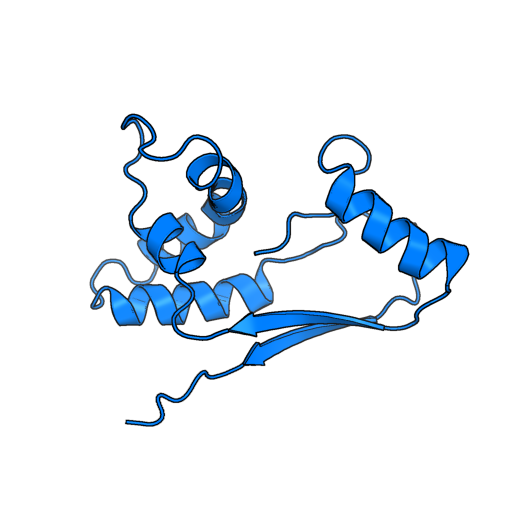 1.00 86.19 89 LYS A C 1
ATOM 687 O O . LYS A 1 89 ? -10.563 0.005 -3.117 1.00 86.19 89 LYS A O 1
ATOM 692 N N . ILE A 1 90 ? -10.656 0.641 -0.976 1.00 82.94 90 ILE A N 1
ATOM 693 C CA . ILE A 1 90 ? -10.222 2.019 -1.247 1.00 82.94 90 ILE A CA 1
ATOM 694 C C . ILE A 1 90 ? -8.755 2.054 -1.670 1.00 82.94 90 ILE A C 1
ATOM 696 O O . ILE A 1 90 ? -8.409 2.799 -2.583 1.00 82.94 90 ILE A O 1
ATOM 700 N N . PHE A 1 91 ? -7.892 1.214 -1.105 1.00 77.75 91 PHE A N 1
ATOM 701 C CA . PHE A 1 91 ? -6.505 1.115 -1.561 1.00 77.75 91 PHE A CA 1
ATOM 702 C C . PHE A 1 91 ? -6.391 0.717 -3.034 1.00 77.75 91 PHE A C 1
ATOM 704 O O . PHE A 1 91 ? -5.516 1.225 -3.737 1.00 77.75 91 PHE A O 1
ATOM 711 N N . ARG A 1 92 ? -7.333 -0.085 -3.552 1.00 71.25 92 ARG A N 1
ATOM 712 C CA . ARG A 1 92 ? -7.426 -0.354 -4.995 1.00 71.25 92 ARG A CA 1
ATOM 713 C C . ARG A 1 92 ? -7.539 0.938 -5.797 1.00 71.25 92 ARG A C 1
ATOM 715 O O . ARG A 1 92 ? -6.924 1.026 -6.847 1.00 71.25 92 ARG A O 1
ATOM 722 N N . THR A 1 93 ? -8.281 1.945 -5.351 1.00 63.72 93 THR A N 1
ATOM 723 C CA . THR A 1 93 ? -8.428 3.204 -6.103 1.00 63.72 93 THR A CA 1
ATOM 724 C C . THR A 1 93 ? -7.333 4.216 -5.767 1.00 63.72 93 THR A C 1
ATOM 726 O O . THR A 1 93 ? -6.929 4.981 -6.640 1.00 63.72 93 THR A O 1
ATOM 729 N N . PHE A 1 94 ? -6.777 4.167 -4.554 1.00 58.88 94 PHE A N 1
ATOM 730 C CA . PHE A 1 94 ? -5.868 5.191 -4.034 1.00 58.88 94 PHE A CA 1
ATOM 731 C C . PHE A 1 94 ? -4.438 5.141 -4.582 1.00 58.88 94 PHE A C 1
ATOM 733 O O . PHE A 1 94 ? -3.814 6.188 -4.704 1.00 58.88 94 PHE A O 1
ATOM 740 N N . LEU A 1 95 ? -3.928 3.963 -4.950 1.00 57.19 95 LEU A N 1
ATOM 741 C CA . LEU A 1 95 ? -2.549 3.767 -5.421 1.00 57.19 95 LEU A CA 1
ATOM 742 C C . LEU A 1 95 ? -2.242 4.399 -6.790 1.00 57.19 95 LEU A C 1
ATOM 744 O O . LEU A 1 95 ? -1.803 3.688 -7.685 1.00 57.19 95 LEU A O 1
ATOM 748 N N . ARG A 1 96 ? -2.494 5.690 -7.042 1.00 56.56 96 ARG A N 1
ATOM 749 C CA . ARG A 1 96 ? -1.870 6.386 -8.185 1.00 56.56 96 ARG A CA 1
ATOM 750 C C . ARG A 1 96 ? -0.352 6.295 -7.998 1.00 56.56 96 ARG A C 1
ATOM 752 O O . ARG A 1 96 ? 0.236 7.128 -7.329 1.00 56.56 96 ARG A O 1
ATOM 759 N N . GLN A 1 97 ? 0.244 5.230 -8.534 1.00 54.00 97 GLN A N 1
ATOM 760 C CA . GLN A 1 97 ? 1.663 4.945 -8.377 1.00 54.00 97 GLN A CA 1
ATOM 761 C C . GLN A 1 97 ? 2.505 6.015 -9.056 1.00 54.00 97 GLN A C 1
ATOM 763 O O . GLN A 1 97 ? 3.593 6.278 -8.587 1.00 54.00 97 GLN A O 1
ATOM 768 N N . THR A 1 98 ? 1.987 6.693 -10.077 1.00 51.62 98 THR A N 1
ATOM 769 C CA . THR A 1 98 ? 2.704 7.740 -10.799 1.00 51.62 98 THR A CA 1
ATOM 770 C C . THR A 1 98 ? 1.951 9.064 -10.657 1.00 51.62 98 THR A C 1
ATOM 772 O O . THR A 1 98 ? 0.832 9.201 -11.162 1.00 51.62 98 THR A O 1
ATOM 775 N N . ASN A 1 99 ? 2.542 10.047 -9.973 1.00 49.66 99 ASN A N 1
ATOM 776 C CA . ASN A 1 99 ? 2.121 11.448 -10.125 1.00 49.66 99 ASN A CA 1
ATOM 777 C C . ASN A 1 99 ? 2.609 12.030 -11.458 1.00 49.66 99 ASN A C 1
ATOM 779 O O . ASN A 1 99 ? 1.996 12.960 -11.970 1.00 49.66 99 ASN A O 1
ATOM 783 N N . ASP A 1 100 ? 3.651 11.430 -12.032 1.00 52.41 100 ASP A N 1
ATOM 784 C CA . ASP A 1 100 ? 4.240 11.833 -13.295 1.00 52.41 100 ASP A CA 1
ATOM 785 C C . ASP A 1 100 ? 4.042 10.727 -14.338 1.00 52.41 100 ASP A C 1
ATOM 787 O O . ASP A 1 100 ? 4.689 9.684 -14.308 1.00 52.41 100 ASP A O 1
ATOM 791 N N . ARG A 1 101 ? 3.039 10.904 -15.201 1.00 55.00 101 ARG A N 1
ATOM 792 C CA . ARG A 1 101 ? 2.758 9.990 -16.320 1.00 55.00 101 ARG A CA 1
ATOM 793 C C . ARG A 1 101 ? 3.680 10.239 -17.512 1.00 55.00 101 ARG A C 1
ATOM 795 O O . ARG A 1 101 ? 3.654 9.434 -18.438 1.00 55.00 101 ARG A O 1
ATOM 802 N N . SER A 1 102 ? 4.425 11.348 -17.513 1.00 57.91 102 SER A N 1
ATOM 803 C CA . SER A 1 102 ? 5.228 11.755 -18.666 1.00 57.91 102 SER A CA 1
ATOM 804 C C . SER A 1 102 ? 6.402 10.808 -18.918 1.00 57.91 102 SER A C 1
ATOM 806 O O . SER A 1 102 ? 6.752 10.580 -20.070 1.00 57.91 102 SER A O 1
ATOM 808 N N . ASP A 1 103 ? 6.913 10.166 -17.864 1.00 55.72 103 ASP A N 1
ATOM 809 C CA . ASP A 1 103 ? 8.027 9.223 -17.966 1.00 55.72 103 ASP A CA 1
ATOM 810 C C . ASP A 1 103 ? 7.626 7.853 -18.552 1.00 55.72 103 ASP A C 1
ATOM 812 O O . ASP A 1 103 ? 8.483 7.152 -19.080 1.00 55.72 103 ASP A O 1
ATOM 816 N N . LEU A 1 104 ? 6.351 7.436 -18.454 1.00 64.56 104 LEU A N 1
ATOM 817 C CA . LEU A 1 104 ? 5.906 6.059 -18.750 1.00 64.56 104 LEU A CA 1
ATOM 818 C C . LEU A 1 104 ? 4.522 6.021 -19.445 1.00 64.56 104 LEU A C 1
ATOM 820 O O . LEU A 1 104 ? 3.548 5.539 -18.855 1.00 64.56 104 LEU A O 1
ATOM 824 N N . PRO A 1 105 ? 4.400 6.535 -20.684 1.00 64.31 105 PRO A N 1
ATOM 825 C CA . PRO A 1 105 ? 3.106 6.762 -21.336 1.00 64.31 105 PRO A CA 1
ATOM 826 C C . PRO A 1 105 ? 2.318 5.478 -21.653 1.00 64.31 105 PRO A C 1
ATOM 828 O O . PRO A 1 105 ? 1.093 5.478 -21.519 1.00 64.31 105 PRO A O 1
ATOM 831 N N . ASP A 1 106 ? 3.000 4.379 -21.993 1.00 72.81 106 ASP A N 1
ATOM 832 C CA . ASP A 1 106 ? 2.358 3.127 -22.435 1.00 72.81 106 ASP A CA 1
ATOM 833 C C . ASP A 1 106 ? 2.169 2.084 -21.321 1.00 72.81 106 ASP A C 1
ATOM 835 O O . ASP A 1 106 ? 1.549 1.035 -21.525 1.00 72.81 106 ASP A O 1
ATOM 839 N N . LEU A 1 107 ? 2.670 2.361 -20.115 1.00 77.44 107 LEU A N 1
ATOM 840 C CA . LEU A 1 107 ? 2.630 1.411 -19.010 1.00 77.44 107 LEU A CA 1
ATOM 841 C C . LEU A 1 107 ? 1.207 1.245 -18.459 1.00 77.44 107 LEU A C 1
ATOM 843 O O . LEU A 1 107 ? 0.604 2.171 -17.902 1.00 77.44 107 LEU A O 1
ATOM 847 N N . ARG A 1 108 ? 0.673 0.021 -18.523 1.00 83.62 108 ARG A N 1
ATOM 848 C CA . ARG A 1 108 ? -0.650 -0.308 -17.976 1.00 83.62 108 ARG A CA 1
ATOM 849 C C . ARG A 1 108 ? -0.533 -0.802 -16.537 1.00 83.62 108 ARG A C 1
ATOM 851 O O . ARG A 1 108 ? 0.094 -1.819 -16.259 1.00 83.62 108 ARG A O 1
ATOM 858 N N . ILE A 1 109 ? -1.216 -0.126 -15.612 1.00 81.06 109 ILE A N 1
ATOM 859 C CA . ILE A 1 109 ? -1.264 -0.536 -14.200 1.00 81.06 109 ILE A CA 1
ATOM 860 C C . ILE A 1 109 ? -2.622 -1.162 -13.882 1.00 81.06 109 ILE A C 1
ATOM 862 O O . ILE A 1 109 ? -3.654 -0.484 -13.837 1.00 81.06 109 ILE A O 1
ATOM 866 N N . HIS A 1 110 ? -2.629 -2.462 -13.600 1.00 84.44 110 HIS A N 1
ATOM 867 C CA . HIS A 1 110 ? -3.811 -3.187 -13.148 1.00 84.44 110 HIS A CA 1
ATOM 868 C C . HIS A 1 110 ? -3.820 -3.361 -11.637 1.00 84.44 110 HIS A C 1
ATOM 870 O O . HIS A 1 110 ? -2.793 -3.535 -10.991 1.00 84.44 110 HIS A O 1
ATOM 876 N N . ARG A 1 111 ? -5.022 -3.339 -11.056 1.00 81.56 111 ARG A N 1
ATOM 877 C CA . ARG A 1 111 ? -5.209 -3.529 -9.616 1.00 81.56 111 ARG A CA 1
ATOM 878 C C . ARG A 1 111 ? -6.279 -4.561 -9.346 1.00 81.56 111 ARG A C 1
ATOM 880 O O . ARG A 1 111 ? -7.382 -4.477 -9.907 1.00 81.56 111 ARG A O 1
ATOM 887 N N . ARG A 1 112 ? -5.954 -5.526 -8.494 1.00 84.44 112 ARG A N 1
ATOM 888 C CA . ARG A 1 112 ? -6.830 -6.636 -8.106 1.00 84.44 112 ARG A CA 1
ATOM 889 C C . ARG A 1 112 ? -6.771 -6.840 -6.597 1.00 84.44 112 ARG A C 1
ATOM 891 O O . ARG A 1 112 ? -5.811 -6.439 -5.948 1.00 84.44 112 ARG A O 1
ATOM 898 N N . ILE A 1 113 ? -7.829 -7.429 -6.049 1.00 82.19 113 ILE A N 1
ATOM 899 C CA . ILE A 1 113 ? -7.854 -7.907 -4.667 1.00 82.19 113 ILE A CA 1
ATOM 900 C C . ILE A 1 113 ? -8.089 -9.404 -4.735 1.00 82.19 113 ILE A C 1
ATOM 902 O O . ILE A 1 113 ? -9.073 -9.844 -5.329 1.00 82.19 113 ILE A O 1
ATOM 906 N N . TRP A 1 114 ? -7.185 -10.166 -4.140 1.00 83.81 114 TRP A N 1
ATOM 907 C CA . TRP A 1 114 ? -7.334 -11.599 -3.984 1.00 83.81 114 TRP A CA 1
ATOM 908 C C . TRP A 1 114 ? -8.078 -11.915 -2.682 1.00 83.81 114 TRP A C 1
ATOM 910 O O . TRP A 1 114 ? -7.708 -11.441 -1.608 1.00 83.81 114 TRP A O 1
ATOM 920 N N . ALA A 1 115 ? -9.157 -12.691 -2.769 1.00 83.44 115 ALA A N 1
ATOM 921 C CA . ALA A 1 115 ? -9.916 -13.114 -1.599 1.00 83.44 115 ALA A CA 1
ATOM 922 C C . ALA A 1 115 ? -9.297 -14.391 -1.014 1.00 83.44 115 ALA A C 1
ATOM 924 O O . ALA A 1 115 ? -9.447 -15.476 -1.571 1.00 83.44 115 ALA A O 1
ATOM 925 N N . VAL A 1 116 ? -8.626 -14.256 0.128 1.00 79.56 116 VAL A N 1
ATOM 926 C CA . VAL A 1 116 ? -8.079 -15.377 0.896 1.00 79.56 116 VAL A CA 1
ATOM 927 C C . VAL A 1 116 ? -9.242 -16.127 1.551 1.00 79.56 116 VAL A C 1
ATOM 929 O O . VAL A 1 116 ? -9.883 -15.613 2.476 1.00 79.56 116 VAL A O 1
ATOM 932 N N . ARG A 1 117 ? -9.535 -17.345 1.084 1.00 72.00 117 ARG A N 1
ATOM 933 C CA . ARG A 1 117 ? -10.436 -18.270 1.788 1.00 72.00 117 ARG A CA 1
ATOM 934 C C . ARG A 1 117 ? -9.651 -18.987 2.882 1.00 72.00 117 ARG A C 1
ATOM 936 O O . ARG A 1 117 ? -8.497 -19.347 2.670 1.00 72.00 117 ARG A O 1
ATOM 943 N N . ARG A 1 118 ? -10.265 -19.186 4.051 1.00 58.00 118 ARG A N 1
ATOM 944 C CA . ARG A 1 118 ? -9.732 -20.171 4.990 1.00 58.00 118 ARG A CA 1
ATOM 945 C C . ARG A 1 118 ? -10.110 -21.549 4.457 1.00 58.00 118 ARG A C 1
ATOM 947 O O . ARG A 1 118 ? -11.276 -21.759 4.138 1.00 58.00 118 ARG A O 1
ATOM 954 N N . TYR A 1 119 ? -9.140 -22.444 4.379 1.00 50.00 119 TYR A N 1
ATOM 955 C CA . TYR A 1 119 ? -9.417 -23.868 4.468 1.00 50.00 119 TYR A CA 1
ATOM 956 C C . TYR A 1 119 ? -9.478 -24.166 5.969 1.00 50.00 119 TYR A C 1
ATOM 958 O O . TYR A 1 119 ? -8.439 -24.349 6.598 1.00 50.00 119 TYR A O 1
ATOM 966 N N . ILE A 1 120 ? -10.663 -24.032 6.567 1.00 46.31 120 ILE A N 1
ATOM 967 C CA . ILE A 1 120 ? -10.997 -24.772 7.790 1.00 46.31 120 ILE A CA 1
ATOM 968 C C . ILE A 1 120 ? -12.160 -25.674 7.422 1.00 46.31 120 ILE A C 1
ATOM 970 O O . ILE A 1 120 ? -13.081 -25.134 6.764 1.00 46.31 120 ILE A O 1
#

Secondary structure (DSSP, 8-state):
----B-TTT-HHHHHHHHIIIIIS--SEEEEEEETT-HHHHHHHHPPTTSPPSSTTHHHHHHTTHHHHHHHHHHHTTS-HHHHHHHHHHHHHHH---BS--TT-TT-EEEEEEE------

Sequence (120 aa):
MVPCYCKNKDNDVGSAIEYAVCALKVEVIVVIGHSRCSGIKALLNLKDGADDTFHFVEDWVRIGFPARKKVKAKCSQRPFEDQCGVLEKIFRTFLRQTNDRSDLPDLRIHRRIWAVRRYI

Radius of gyration: 15.89 Å; chains: 1; bounding box: 35×37×43 Å

pLDDT: mean 80.85, std 11.95, range [46.31, 94.12]

InterPro domains:
  IPR001765 Carbonic anhydrase [PF00484] (7-83)
  IPR001765 Carbonic anhydrase [PTHR11002] (1-88)
  IPR036874 Carbonic anhydrase superfamily [G3DSA:3.40.1050.10] (1-103)
  IPR036874 Carbonic anhydrase superfamily [SSF53056] (1-89)